Protein AF-A0A7R8D140-F1 (afdb_monomer_lite)

Sequence (140 aa):
MAKRISKCITCRAGTYVSVVNKGGSDLEAHVHSAKHKTTARGESSLSKVRDIIVSKIHTSVTAVEGILPFHTIKHHNSYISMDCCTSGSRRKILPDSRTVKKISTARTKTEAIVNTVIVSHSVEVALKELKEIPFLSFYL

Radius of gyration: 21.28 Å; chains: 1; bounding box: 56×43×46 Å

Secondary structure (DSSP, 8-state):
----EEE-SSSTTT-EEE-TTTTHHHHHHHHHSHHHHHHHHHHHHHHHHHHHHHH-TTSHHHHHHHHHHHHHHHTT--GGGGHHHHSTTHHHHSTTHHHHHH--SHHHHHHHHIIIIIHHHHHHHHHHHHHH-S------

pLDDT: mean 74.2, std 13.02, range [39.88, 92.0]

Structure (mmCIF, N/CA/C/O backbone):
data_AF-A0A7R8D140-F1
#
_entry.id   AF-A0A7R8D140-F1
#
loop_
_atom_site.group_PDB
_atom_site.id
_atom_site.type_symbol
_atom_site.label_atom_id
_atom_site.label_alt_id
_atom_site.label_comp_id
_atom_site.label_asym_id
_atom_site.label_entity_id
_atom_site.label_seq_id
_atom_site.pdbx_PDB_ins_code
_atom_site.Cartn_x
_atom_site.Cartn_y
_atom_site.Cartn_z
_atom_site.occupancy
_atom_site.B_iso_or_equiv
_atom_site.auth_seq_id
_atom_site.auth_comp_id
_atom_site.auth_asym_id
_atom_site.auth_atom_id
_atom_site.pdbx_PDB_model_num
ATOM 1 N N . MET A 1 1 ? -30.279 24.180 16.321 1.00 39.88 1 MET A N 1
ATOM 2 C CA . MET A 1 1 ? -30.250 23.942 14.858 1.00 39.88 1 MET A CA 1
ATOM 3 C C . MET A 1 1 ? -29.292 22.790 14.570 1.00 39.88 1 MET A C 1
ATOM 5 O O . MET A 1 1 ? -28.141 22.869 14.980 1.00 39.88 1 MET A O 1
ATOM 9 N N . ALA A 1 2 ? -29.760 21.693 13.967 1.00 48.78 2 ALA A N 1
ATOM 10 C CA . ALA A 1 2 ? -28.959 20.480 13.769 1.00 48.78 2 ALA A CA 1
ATOM 11 C C . ALA A 1 2 ? -28.043 20.600 12.536 1.00 48.78 2 ALA A C 1
ATOM 13 O O . ALA A 1 2 ? -28.505 20.856 11.426 1.00 48.78 2 ALA A O 1
ATOM 14 N N . LYS A 1 3 ? -26.735 20.405 12.727 1.00 54.94 3 LYS A N 1
ATOM 15 C CA . LYS A 1 3 ? -25.715 20.460 11.670 1.00 54.94 3 LYS A CA 1
ATOM 16 C C . LYS A 1 3 ? -25.791 19.179 10.821 1.00 54.94 3 LYS A C 1
ATOM 18 O O . LYS A 1 3 ? -25.308 18.136 11.250 1.00 54.94 3 LYS A O 1
ATOM 23 N N . ARG A 1 4 ? -26.416 19.225 9.634 1.00 63.53 4 ARG A N 1
ATOM 24 C CA . ARG A 1 4 ? -26.469 18.079 8.697 1.00 63.53 4 ARG A CA 1
ATOM 25 C C . ARG A 1 4 ? -25.159 17.965 7.908 1.00 63.53 4 ARG A C 1
ATOM 27 O O . ARG A 1 4 ? -24.969 18.633 6.893 1.00 63.53 4 ARG A O 1
ATOM 34 N N . ILE A 1 5 ? -24.259 17.120 8.401 1.00 76.75 5 ILE A N 1
ATOM 35 C CA . ILE A 1 5 ? -22.997 16.746 7.750 1.00 76.75 5 ILE A CA 1
ATOM 36 C C . ILE A 1 5 ? -23.007 15.251 7.424 1.00 76.75 5 ILE A C 1
ATOM 38 O O . ILE A 1 5 ? -23.421 14.438 8.248 1.00 76.75 5 ILE A O 1
ATOM 42 N N . SER A 1 6 ? -22.537 14.885 6.235 1.00 77.44 6 SER A N 1
ATOM 43 C CA . SER A 1 6 ? -22.468 13.496 5.766 1.00 77.44 6 SER A CA 1
ATOM 44 C C . SER A 1 6 ? -21.015 13.093 5.531 1.00 77.44 6 SER A C 1
ATOM 46 O O . SER A 1 6 ? -20.243 13.840 4.932 1.00 77.44 6 SER A O 1
ATOM 48 N N . LYS A 1 7 ? -20.614 11.914 6.017 1.00 82.12 7 LYS A N 1
ATOM 49 C CA . LYS A 1 7 ? -19.248 11.394 5.854 1.00 82.12 7 LYS A CA 1
ATOM 50 C C . LYS A 1 7 ? -19.107 10.691 4.504 1.00 82.12 7 LYS A C 1
ATOM 52 O O . LYS A 1 7 ? -19.909 9.822 4.180 1.00 82.12 7 LYS A O 1
ATOM 57 N N . CYS A 1 8 ? -18.062 11.024 3.750 1.00 81.88 8 CYS A N 1
ATOM 58 C CA . CYS A 1 8 ? -17.697 10.287 2.542 1.00 81.88 8 CYS A CA 1
ATOM 59 C C . CYS A 1 8 ? -16.773 9.117 2.908 1.00 81.88 8 CYS A C 1
ATOM 61 O O . CYS A 1 8 ? -15.762 9.319 3.581 1.00 81.88 8 CYS A O 1
ATOM 63 N N . ILE A 1 9 ? -17.118 7.902 2.476 1.00 78.56 9 ILE A N 1
ATOM 64 C CA . ILE A 1 9 ? -16.318 6.692 2.735 1.00 78.56 9 ILE A CA 1
ATOM 65 C C . ILE A 1 9 ? -15.144 6.536 1.757 1.00 78.56 9 ILE A C 1
ATOM 67 O O . ILE A 1 9 ? -14.111 6.000 2.137 1.00 78.56 9 ILE A O 1
ATOM 71 N N . THR A 1 10 ? -15.273 7.069 0.537 1.00 76.31 10 THR A N 1
ATOM 72 C CA . THR A 1 10 ? -14.271 6.957 -0.536 1.00 76.31 10 THR A CA 1
ATOM 73 C C . THR A 1 10 ? -13.150 7.984 -0.382 1.00 76.31 10 THR A C 1
ATOM 75 O O . THR A 1 10 ? -11.971 7.677 -0.501 1.00 76.31 10 THR A O 1
ATOM 78 N N . CYS A 1 11 ? -13.484 9.238 -0.073 1.00 75.94 11 CYS A N 1
ATOM 79 C CA . CYS A 1 11 ? -12.494 10.279 0.184 1.00 75.94 11 CYS A CA 1
ATOM 80 C C . CYS A 1 11 ? -11.927 10.092 1.592 1.00 75.94 11 CYS A C 1
ATOM 82 O O . CYS A 1 11 ? -12.549 10.630 2.496 1.00 75.94 11 CYS A O 1
ATOM 84 N N . ARG A 1 12 ? -10.799 9.374 1.757 1.00 62.81 12 ARG A N 1
ATOM 85 C CA . ARG A 1 12 ? -9.950 9.216 2.975 1.00 62.81 12 ARG A CA 1
ATOM 86 C C . ARG A 1 12 ? -10.597 9.574 4.330 1.00 62.81 12 ARG A C 1
ATOM 88 O O . ARG A 1 12 ? -11.066 10.693 4.522 1.00 62.81 12 ARG A O 1
ATOM 95 N N . ALA A 1 13 ? -10.468 8.690 5.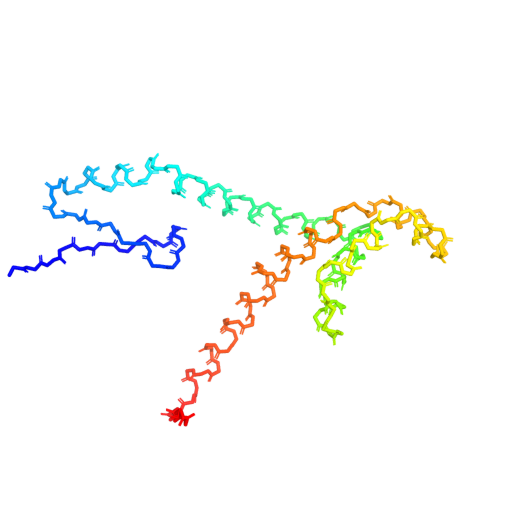322 1.00 60.91 13 ALA A N 1
ATOM 96 C CA . ALA A 1 13 ? -10.991 8.869 6.684 1.00 60.91 13 ALA A CA 1
ATOM 97 C C . ALA A 1 13 ? -10.939 10.333 7.188 1.00 60.91 13 ALA A C 1
ATOM 99 O O . ALA A 1 13 ? -9.867 10.905 7.357 1.00 60.91 13 ALA A O 1
ATOM 100 N N . GLY A 1 14 ? -12.119 10.940 7.384 1.00 65.44 14 GLY A N 1
ATOM 101 C CA . GLY A 1 14 ? -12.264 12.312 7.894 1.00 65.44 14 GLY A CA 1
ATOM 102 C C . GLY A 1 14 ? -12.809 13.350 6.905 1.00 65.44 14 GLY A C 1
ATOM 103 O O . GLY A 1 14 ? -12.894 14.522 7.261 1.00 65.44 14 GLY A O 1
ATOM 104 N N . THR A 1 15 ? -13.209 12.969 5.684 1.00 77.75 15 THR A N 1
ATOM 105 C CA . THR A 1 15 ? -13.882 13.911 4.770 1.00 77.75 15 THR A CA 1
ATOM 106 C C . THR A 1 15 ? -15.386 13.995 5.063 1.00 77.75 15 THR A C 1
ATOM 108 O O . THR A 1 15 ? -16.118 13.022 4.875 1.00 77.75 15 THR A O 1
ATOM 111 N N . TYR A 1 16 ? -15.848 15.178 5.478 1.00 78.00 16 TYR A N 1
ATOM 112 C CA . TYR A 1 16 ? -17.260 15.488 5.719 1.00 78.00 16 TYR A CA 1
ATOM 113 C C . TYR A 1 16 ? -17.776 16.469 4.666 1.00 78.00 16 TYR A C 1
ATOM 115 O O . TYR A 1 16 ? -17.113 17.457 4.354 1.00 78.00 16 TYR A O 1
ATOM 123 N N . VAL A 1 17 ? -18.961 16.197 4.130 1.00 79.81 17 VAL A N 1
ATOM 124 C CA . VAL A 1 17 ? -19.679 17.063 3.192 1.00 79.81 17 VAL A CA 1
ATOM 125 C C . VAL A 1 17 ? -20.803 17.748 3.959 1.00 79.81 17 VAL A C 1
ATOM 127 O O . VAL A 1 17 ? -21.589 17.090 4.643 1.00 79.81 17 VAL A O 1
ATOM 130 N N . SER A 1 18 ? -20.855 19.076 3.886 1.00 76.88 18 SER A N 1
ATOM 131 C CA . SER A 1 18 ? -21.968 19.842 4.447 1.00 76.88 18 SER A CA 1
ATOM 132 C C . SER A 1 18 ? -23.150 19.772 3.491 1.00 76.88 18 SER A C 1
ATOM 134 O O . SER A 1 18 ? -22.993 20.066 2.314 1.00 76.88 18 SER A O 1
ATOM 136 N N . VAL A 1 19 ? -24.322 19.405 4.004 1.00 74.94 19 VAL A N 1
ATOM 137 C CA . VAL A 1 19 ? -25.571 19.299 3.224 1.00 74.94 19 VAL A CA 1
ATOM 138 C C . VAL A 1 19 ? -26.518 20.461 3.573 1.00 74.94 19 VAL A C 1
ATOM 140 O O . VAL A 1 19 ? -27.669 20.502 3.153 1.00 74.94 19 VAL A O 1
ATOM 143 N N . VAL A 1 20 ? -26.045 21.413 4.386 1.00 65.38 20 VAL A N 1
ATOM 144 C CA . VAL A 1 20 ? -26.877 22.455 5.008 1.00 65.38 20 VAL A CA 1
ATOM 145 C C . VAL A 1 20 ? -27.258 23.570 4.030 1.00 65.38 20 VAL A C 1
ATOM 147 O O . VAL A 1 20 ? -28.349 24.113 4.153 1.00 65.38 20 VAL A O 1
ATOM 150 N N . ASN A 1 21 ? -26.396 23.902 3.063 1.00 66.06 21 ASN A N 1
ATOM 151 C CA . ASN A 1 21 ? -26.568 25.110 2.247 1.00 66.06 21 ASN A CA 1
ATOM 152 C C . ASN A 1 21 ? -27.245 24.851 0.897 1.00 66.06 21 ASN A C 1
ATOM 154 O O . ASN A 1 21 ? -28.082 25.650 0.487 1.00 66.06 21 ASN A O 1
ATOM 158 N N . LYS A 1 22 ? -26.898 23.767 0.191 1.00 71.62 22 LYS A N 1
ATOM 159 C CA . LYS A 1 22 ? -27.478 23.429 -1.122 1.00 71.62 22 LYS A CA 1
ATOM 160 C C . LYS A 1 22 ? -27.901 21.964 -1.235 1.00 71.62 22 LYS A C 1
ATOM 162 O O . LYS A 1 22 ? -28.168 21.475 -2.333 1.00 71.62 22 LYS A O 1
ATOM 167 N N . GLY A 1 23 ? -27.985 21.251 -0.111 1.00 78.56 23 GLY A N 1
ATOM 168 C CA . GLY A 1 23 ? -28.499 19.887 -0.071 1.00 78.56 23 GLY A CA 1
ATOM 169 C C . GLY A 1 23 ? -27.736 18.940 -1.000 1.00 78.56 23 GLY A C 1
ATOM 170 O O . GLY A 1 23 ? -26.518 18.795 -0.904 1.00 78.56 23 GLY A O 1
ATOM 171 N N . GLY A 1 24 ? -28.463 18.302 -1.921 1.00 75.94 24 GLY A N 1
ATOM 172 C CA . GLY A 1 24 ? -27.902 17.360 -2.893 1.00 75.94 24 GLY A CA 1
ATOM 173 C C . GLY A 1 24 ? -26.884 17.974 -3.859 1.00 75.94 24 GLY A C 1
ATOM 174 O O . GLY A 1 24 ? -25.969 17.280 -4.288 1.00 75.94 24 GLY A O 1
ATOM 175 N N . SER A 1 25 ? -26.959 19.276 -4.151 1.00 78.88 25 SER A N 1
ATOM 176 C CA . SER A 1 25 ? -25.980 19.925 -5.035 1.00 78.88 25 SER A CA 1
ATOM 177 C C . SER A 1 25 ? -24.575 19.981 -4.426 1.00 78.88 25 SER A C 1
ATOM 179 O O . SER A 1 25 ? -23.594 19.920 -5.164 1.00 78.88 25 SER A O 1
ATOM 181 N N . ASP A 1 26 ? -24.456 20.053 -3.095 1.00 79.81 26 ASP A N 1
ATOM 182 C CA . ASP A 1 26 ? -23.159 19.977 -2.407 1.00 79.81 26 ASP A CA 1
ATOM 183 C C . ASP A 1 26 ? -22.552 18.565 -2.508 1.00 79.81 26 ASP A C 1
ATOM 185 O O . ASP A 1 26 ? -21.333 18.412 -2.628 1.00 79.81 26 ASP A O 1
ATOM 189 N N . LEU A 1 27 ? -23.399 17.527 -2.519 1.00 78.25 27 LEU A N 1
ATOM 190 C CA . LEU A 1 27 ? -22.966 16.148 -2.744 1.00 78.25 27 LEU A CA 1
ATOM 191 C C . LEU A 1 27 ? -22.487 15.950 -4.186 1.00 78.25 27 LEU A C 1
ATOM 193 O O . LEU A 1 27 ? -21.398 15.418 -4.393 1.00 78.25 27 LEU A O 1
ATOM 197 N N . GLU A 1 28 ? -23.237 16.447 -5.168 1.00 81.94 28 GLU A N 1
ATOM 198 C CA . GLU A 1 28 ? -22.847 16.389 -6.580 1.00 81.94 28 GLU A CA 1
ATOM 199 C C . GLU A 1 28 ? -21.534 17.138 -6.840 1.00 81.94 28 GLU A C 1
ATOM 201 O O . GLU A 1 28 ? -20.641 16.631 -7.523 1.00 81.94 28 GLU A O 1
ATOM 206 N N . ALA A 1 29 ? -21.358 18.317 -6.239 1.00 82.75 29 ALA A N 1
ATOM 207 C CA . ALA A 1 29 ? -20.105 19.064 -6.317 1.00 82.75 29 ALA A CA 1
ATOM 208 C C . ALA A 1 29 ? -18.936 18.297 -5.671 1.00 82.75 29 ALA A C 1
ATOM 210 O O . ALA A 1 29 ? -17.821 18.289 -6.203 1.00 82.75 29 ALA A O 1
ATOM 211 N N . HIS A 1 30 ? -19.181 17.609 -4.550 1.00 84.94 30 HIS A N 1
ATOM 212 C CA . HIS A 1 30 ? -18.189 16.748 -3.911 1.00 84.94 30 HIS A CA 1
ATOM 213 C C . HIS A 1 30 ? -17.790 15.558 -4.796 1.00 84.94 30 HIS A C 1
ATOM 215 O O . HIS A 1 30 ? -16.594 15.320 -4.971 1.00 84.94 30 HIS A O 1
ATOM 221 N N . VAL A 1 31 ? -18.753 14.834 -5.374 1.00 83.44 31 VAL A N 1
ATOM 222 C CA . VAL A 1 31 ? -18.506 13.673 -6.253 1.00 83.44 31 VAL A CA 1
ATOM 223 C C . VAL A 1 31 ? -17.707 14.084 -7.492 1.00 83.44 31 VAL A C 1
ATOM 225 O O . VAL A 1 31 ? -16.785 13.382 -7.917 1.00 83.44 31 VAL A O 1
ATOM 228 N N . HIS A 1 32 ? -17.981 15.272 -8.034 1.00 84.94 32 HIS A N 1
ATOM 229 C CA . HIS A 1 32 ? -17.249 15.804 -9.179 1.00 84.94 32 HIS A CA 1
ATOM 230 C C . HIS A 1 32 ? -15.889 16.429 -8.837 1.00 84.94 32 HIS A C 1
ATOM 232 O O . HIS A 1 32 ? -15.115 16.710 -9.762 1.00 84.94 32 HIS A O 1
ATOM 238 N N . SER A 1 33 ? -15.566 16.597 -7.552 1.00 85.25 33 SER A N 1
ATOM 239 C CA . SER A 1 33 ? -14.288 17.135 -7.087 1.00 85.25 33 SER A CA 1
ATOM 240 C C . SER A 1 33 ? -13.107 16.254 -7.504 1.00 85.25 33 SER A C 1
ATOM 242 O O . SER A 1 33 ? -13.170 15.021 -7.485 1.00 85.25 33 SER A O 1
ATOM 244 N N . ALA A 1 34 ? -11.972 16.891 -7.807 1.00 80.38 34 ALA A N 1
ATOM 245 C CA . ALA A 1 34 ? -10.720 16.209 -8.128 1.00 80.38 34 ALA A CA 1
ATOM 246 C C . ALA A 1 34 ? -10.281 15.229 -7.023 1.00 80.38 34 ALA A C 1
ATOM 248 O O . ALA A 1 34 ? -9.757 14.157 -7.326 1.00 80.38 34 ALA A O 1
ATOM 249 N N . LYS A 1 35 ? -10.548 15.543 -5.745 1.00 80.44 35 LYS A N 1
ATOM 250 C CA . LYS A 1 35 ? -10.211 14.675 -4.601 1.00 80.44 35 LYS A CA 1
ATOM 251 C C . LYS A 1 35 ? -11.007 13.362 -4.616 1.00 80.44 35 LYS A C 1
ATOM 253 O O . LYS A 1 35 ? -10.436 12.297 -4.386 1.00 80.44 35 LYS A O 1
ATOM 258 N N . HIS A 1 36 ? -12.305 13.432 -4.915 1.00 82.81 36 HIS A N 1
ATOM 259 C CA . HIS A 1 36 ? -13.171 12.254 -4.990 1.00 82.81 36 HIS A CA 1
ATOM 260 C C . HIS A 1 36 ? -12.822 11.399 -6.207 1.00 82.81 36 HIS A C 1
ATOM 262 O O . HIS A 1 36 ? -12.549 10.210 -6.070 1.00 82.81 36 HIS A O 1
ATOM 268 N N . LYS A 1 37 ? -12.696 12.026 -7.383 1.00 81.81 37 LYS A N 1
ATOM 269 C CA . LYS A 1 37 ? -12.337 11.339 -8.633 1.00 81.81 37 LYS A CA 1
ATOM 270 C C . LYS A 1 37 ? -10.980 10.637 -8.575 1.00 81.81 37 LYS A C 1
ATOM 272 O O . LYS A 1 37 ? -10.857 9.521 -9.071 1.00 81.81 37 LYS A O 1
ATOM 277 N N . THR A 1 38 ? -9.957 11.260 -7.990 1.00 74.69 38 THR A N 1
ATOM 278 C CA . THR A 1 38 ? -8.624 10.637 -7.863 1.00 74.69 38 THR A CA 1
ATOM 279 C C . THR A 1 38 ? -8.640 9.450 -6.906 1.00 74.69 38 THR A C 1
ATOM 281 O O . THR A 1 38 ? -8.049 8.417 -7.213 1.00 74.69 38 THR A O 1
ATOM 284 N N . THR A 1 39 ? -9.369 9.553 -5.794 1.00 72.19 39 THR A N 1
ATOM 285 C CA . THR A 1 39 ? -9.450 8.469 -4.806 1.00 72.19 39 THR A CA 1
ATOM 286 C C . THR A 1 39 ? -10.297 7.293 -5.310 1.00 72.19 39 THR A C 1
ATOM 288 O O . THR A 1 39 ? -9.845 6.154 -5.244 1.00 72.19 39 THR A O 1
ATOM 291 N N . ALA A 1 40 ? -11.452 7.559 -5.932 1.00 72.69 40 ALA A N 1
ATOM 292 C CA . ALA A 1 40 ? -12.300 6.538 -6.558 1.00 72.69 40 ALA A CA 1
ATOM 293 C C . ALA A 1 40 ? -11.577 5.789 -7.699 1.00 72.69 40 ALA A C 1
ATOM 295 O O . ALA A 1 40 ? -11.709 4.575 -7.860 1.00 72.69 40 ALA A O 1
ATOM 296 N N . ARG A 1 41 ? -10.739 6.491 -8.477 1.00 65.31 41 ARG A N 1
ATOM 297 C CA . ARG A 1 41 ? -9.861 5.863 -9.482 1.00 65.31 41 ARG A CA 1
ATOM 298 C C . ARG A 1 41 ? -8.798 4.951 -8.858 1.00 65.31 41 ARG A C 1
ATOM 300 O O . ARG A 1 41 ? -8.445 3.932 -9.455 1.00 65.31 41 ARG A O 1
ATOM 307 N N . GLY A 1 42 ? -8.302 5.298 -7.670 1.00 60.41 42 GLY A N 1
ATOM 308 C CA . GLY A 1 42 ? -7.383 4.462 -6.897 1.00 60.41 42 GLY A CA 1
ATOM 309 C C . GLY A 1 42 ? -8.002 3.117 -6.501 1.00 60.41 42 GLY A C 1
ATOM 310 O O . GLY A 1 42 ? -7.373 2.081 -6.698 1.00 60.41 42 GLY A O 1
ATOM 311 N N . GLU A 1 43 ? -9.258 3.107 -6.047 1.00 58.81 43 GLU A N 1
ATOM 312 C CA . GLU A 1 43 ? -9.981 1.873 -5.685 1.00 58.81 43 GLU A CA 1
ATOM 313 C C . GLU A 1 43 ? -10.209 0.941 -6.886 1.00 58.81 43 GLU A C 1
ATOM 315 O O . GLU A 1 43 ? -9.983 -0.264 -6.790 1.00 58.81 43 GLU A O 1
ATOM 320 N N . SER A 1 44 ? -10.559 1.491 -8.054 1.00 55.44 44 SER A N 1
ATOM 321 C CA . SER A 1 44 ? -10.695 0.716 -9.303 1.00 55.44 44 SER A CA 1
ATOM 322 C C . SER A 1 44 ? -9.371 0.092 -9.777 1.00 55.44 44 SER A C 1
ATOM 324 O O . SER A 1 44 ? -9.357 -0.896 -10.513 1.00 55.44 44 SER A O 1
ATOM 326 N N . SER A 1 45 ? -8.235 0.643 -9.341 1.00 55.16 45 SER A N 1
ATOM 327 C CA . SER A 1 45 ? -6.918 0.061 -9.611 1.00 55.16 45 SER A CA 1
ATOM 328 C C . SER A 1 45 ? -6.612 -1.116 -8.675 1.00 55.16 45 SER A C 1
ATOM 330 O O . SER A 1 45 ? -5.896 -2.033 -9.069 1.00 55.16 45 SER A O 1
ATOM 332 N N . LEU A 1 46 ? -7.195 -1.150 -7.472 1.00 52.03 46 LEU A N 1
ATOM 333 C CA . LEU A 1 46 ? -6.964 -2.195 -6.470 1.00 52.03 46 LEU A CA 1
ATOM 334 C C . LEU A 1 46 ? -7.640 -3.526 -6.835 1.00 52.03 46 LEU A C 1
ATOM 336 O O . LEU A 1 46 ? -7.057 -4.591 -6.635 1.00 52.03 46 LEU A O 1
ATOM 340 N N . SER A 1 47 ? -8.839 -3.483 -7.425 1.00 51.94 47 SER A N 1
ATOM 341 C CA . SER A 1 47 ? -9.515 -4.684 -7.942 1.00 51.94 47 SER A CA 1
ATOM 342 C C . SER A 1 47 ? -8.711 -5.350 -9.063 1.00 51.94 47 SER A C 1
ATOM 344 O O . SER A 1 47 ? -8.573 -6.570 -9.076 1.00 51.94 47 SER A O 1
ATOM 346 N N . LYS A 1 48 ? -8.072 -4.555 -9.930 1.00 53.50 48 LYS A N 1
ATOM 347 C CA . LYS A 1 48 ? -7.140 -5.057 -10.954 1.00 53.50 48 LYS A CA 1
ATOM 348 C C . LYS A 1 48 ? -5.864 -5.644 -10.349 1.00 53.50 48 LYS A C 1
ATOM 350 O O . LYS A 1 48 ? -5.346 -6.625 -10.869 1.00 53.50 48 LYS A O 1
ATOM 355 N N . VAL A 1 49 ? -5.361 -5.089 -9.244 1.00 52.53 49 VAL A N 1
ATOM 356 C CA . VAL A 1 49 ? -4.187 -5.637 -8.540 1.00 52.53 49 VAL A CA 1
ATOM 357 C C . VAL A 1 49 ? -4.474 -7.034 -7.976 1.00 52.53 49 VAL A C 1
ATOM 359 O O . VAL A 1 49 ? -3.620 -7.906 -8.106 1.00 52.53 49 VAL A O 1
ATOM 362 N N . ARG A 1 50 ? -5.671 -7.287 -7.427 1.00 49.88 50 ARG A N 1
ATOM 363 C CA . ARG A 1 50 ? -6.055 -8.624 -6.925 1.00 49.88 50 ARG A CA 1
ATOM 364 C C . ARG A 1 50 ? -6.044 -9.689 -8.028 1.00 49.88 50 ARG A C 1
ATOM 366 O O . ARG A 1 50 ? -5.474 -10.757 -7.831 1.00 49.88 50 ARG A O 1
ATOM 373 N N . ASP A 1 51 ? -6.598 -9.368 -9.194 1.00 51.16 51 ASP A N 1
ATOM 374 C CA . ASP A 1 51 ? -6.658 -10.278 -10.349 1.00 51.16 51 ASP A CA 1
ATOM 375 C C . ASP A 1 51 ? -5.258 -10.571 -10.934 1.00 51.16 51 ASP A C 1
ATOM 377 O O . ASP A 1 51 ? -4.903 -11.709 -11.249 1.00 51.16 51 ASP A O 1
ATOM 381 N N . ILE A 1 52 ? -4.391 -9.549 -10.963 1.00 51.66 52 ILE A N 1
ATOM 382 C CA . ILE A 1 52 ? -2.989 -9.678 -11.388 1.00 51.66 52 ILE A CA 1
ATOM 383 C C . ILE A 1 52 ? -2.192 -10.594 -10.445 1.00 51.66 52 ILE A C 1
ATOM 385 O O . ILE A 1 52 ? -1.337 -11.345 -10.919 1.00 51.66 52 ILE A O 1
ATOM 389 N N . ILE A 1 53 ? -2.452 -10.548 -9.134 1.00 52.09 53 ILE A N 1
ATOM 390 C CA . ILE A 1 53 ? -1.751 -11.384 -8.147 1.00 52.09 53 ILE A CA 1
ATOM 391 C C . ILE A 1 53 ? -2.088 -12.868 -8.350 1.00 52.09 53 ILE A C 1
ATOM 393 O O . ILE A 1 53 ? -1.187 -13.699 -8.282 1.00 52.09 53 ILE A O 1
ATOM 397 N N . VAL A 1 54 ? -3.346 -13.204 -8.655 1.00 51.66 54 VAL A N 1
ATOM 398 C CA . VAL A 1 54 ? -3.792 -14.601 -8.814 1.00 51.66 54 VAL A CA 1
ATOM 399 C C . VAL A 1 54 ? -3.344 -15.204 -10.154 1.00 51.66 54 VAL A C 1
ATOM 401 O O . VAL A 1 54 ? -2.936 -16.361 -10.196 1.00 51.66 54 VAL A O 1
ATOM 404 N N . SER A 1 55 ? -3.332 -14.429 -11.245 1.00 49.09 55 SER A N 1
ATOM 405 C CA . SER A 1 55 ? -2.980 -14.945 -12.581 1.00 49.09 55 SER A CA 1
ATOM 406 C C . SER A 1 55 ? -1.460 -15.040 -12.852 1.00 49.09 55 SER A C 1
ATOM 408 O O . SER A 1 55 ? -1.027 -15.844 -13.678 1.00 49.09 55 SER A O 1
ATOM 410 N N . LYS A 1 56 ? -0.608 -14.258 -12.160 1.00 51.72 56 LYS A N 1
ATOM 411 C CA . LYS A 1 56 ? 0.833 -14.121 -12.494 1.00 51.72 56 LYS A CA 1
ATOM 412 C C . LYS A 1 56 ? 1.841 -14.828 -11.582 1.00 51.72 56 LYS A C 1
ATOM 414 O O . LYS A 1 56 ? 3.043 -14.642 -11.786 1.00 51.72 56 LYS A O 1
ATOM 419 N N . ILE A 1 57 ? 1.427 -15.693 -10.653 1.00 52.66 57 ILE A N 1
ATOM 420 C CA . ILE A 1 57 ? 2.385 -16.497 -9.850 1.00 52.66 57 ILE A CA 1
ATOM 421 C C . ILE A 1 57 ? 3.318 -17.350 -10.746 1.00 52.66 57 ILE A C 1
ATOM 423 O O . ILE A 1 57 ? 4.392 -17.769 -10.329 1.00 52.66 57 ILE A O 1
ATOM 427 N N . HIS A 1 58 ? 2.980 -17.513 -12.027 1.00 53.56 58 HIS A N 1
ATOM 428 C CA . HIS A 1 58 ? 3.739 -18.254 -13.031 1.00 53.56 58 HIS A CA 1
ATOM 429 C C . HIS A 1 58 ? 5.151 -17.727 -13.375 1.00 53.56 58 HIS A C 1
ATOM 431 O O . HIS A 1 58 ? 5.850 -18.373 -14.157 1.00 53.56 58 HIS A O 1
ATOM 437 N N . THR A 1 59 ? 5.603 -16.579 -12.844 1.00 68.00 59 THR A N 1
ATOM 438 C CA . THR A 1 59 ? 6.966 -16.070 -13.107 1.00 68.00 59 THR A CA 1
ATOM 439 C C . THR A 1 59 ? 7.788 -15.882 -11.834 1.00 68.00 59 THR A C 1
ATOM 441 O O . THR A 1 59 ? 7.311 -15.342 -10.837 1.00 68.00 59 THR A O 1
ATOM 444 N N . SER A 1 60 ? 9.073 -16.249 -11.899 1.00 74.62 60 SER A N 1
ATOM 445 C CA . SER A 1 60 ? 10.052 -16.034 -10.822 1.00 74.62 60 SER A CA 1
ATOM 446 C C . SER A 1 60 ? 10.124 -14.570 -10.366 1.00 74.62 60 SER A C 1
ATOM 448 O O . SER A 1 60 ? 10.371 -14.289 -9.198 1.00 74.62 60 SER A O 1
ATOM 450 N N . VAL A 1 61 ? 9.855 -13.626 -11.272 1.00 77.12 61 VAL A N 1
ATOM 451 C CA . VAL A 1 61 ? 9.828 -12.184 -10.991 1.00 77.12 61 VAL A CA 1
ATOM 452 C C . VAL A 1 61 ? 8.667 -11.834 -10.066 1.00 77.12 61 VAL A C 1
ATOM 454 O O . VAL A 1 61 ? 8.873 -11.157 -9.065 1.00 77.12 61 VAL A O 1
ATOM 457 N N . THR A 1 62 ? 7.463 -12.322 -10.368 1.00 76.94 62 THR A N 1
ATOM 458 C CA . THR A 1 62 ? 6.274 -12.071 -9.543 1.00 76.94 62 THR A CA 1
ATOM 459 C C . THR A 1 62 ? 6.412 -12.697 -8.160 1.00 76.94 62 THR A C 1
ATOM 461 O O . THR A 1 62 ? 6.053 -12.058 -7.174 1.00 76.94 62 THR A O 1
ATOM 464 N N . ALA A 1 63 ? 6.997 -13.895 -8.065 1.00 78.31 63 ALA A N 1
ATOM 465 C CA . ALA A 1 63 ? 7.283 -14.525 -6.777 1.00 78.31 63 ALA A CA 1
ATOM 466 C C . ALA A 1 63 ? 8.227 -13.664 -5.920 1.00 78.31 63 ALA A C 1
ATOM 468 O O . ALA A 1 63 ? 7.940 -13.406 -4.752 1.00 78.31 63 ALA A O 1
ATOM 469 N N . VAL A 1 64 ? 9.316 -13.150 -6.505 1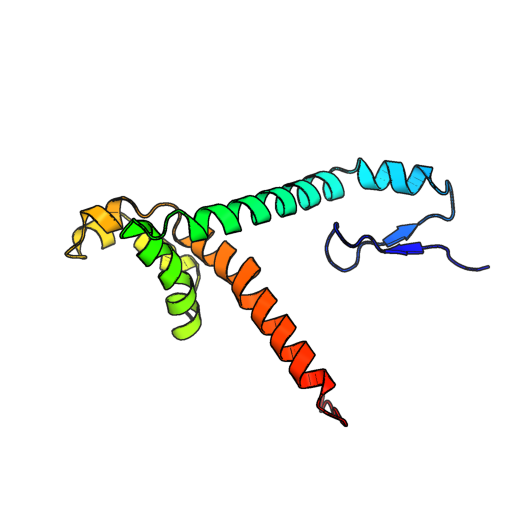.00 78.56 64 VAL A N 1
ATOM 470 C CA . VAL A 1 64 ? 10.234 -12.257 -5.784 1.00 78.56 64 VAL A CA 1
ATOM 471 C C . VAL A 1 64 ? 9.527 -10.966 -5.375 1.00 78.56 64 VAL A C 1
ATOM 473 O O . VAL A 1 64 ? 9.589 -10.589 -4.209 1.00 78.56 64 VAL A O 1
ATOM 476 N N . GLU A 1 65 ? 8.807 -10.310 -6.287 1.00 82.12 65 GLU A N 1
ATOM 477 C CA . GLU A 1 65 ? 8.069 -9.075 -5.986 1.00 82.12 65 GLU A CA 1
ATOM 478 C C . GLU A 1 65 ? 7.017 -9.257 -4.883 1.00 82.12 65 GLU A C 1
ATOM 480 O O . GLU A 1 65 ? 6.793 -8.328 -4.109 1.00 82.12 65 GLU A O 1
ATOM 485 N N . GLY A 1 66 ? 6.419 -10.446 -4.769 1.00 81.12 66 GLY A N 1
ATOM 486 C CA . GLY A 1 66 ? 5.499 -10.795 -3.688 1.00 81.12 66 GLY A CA 1
ATOM 487 C C . GLY A 1 66 ? 6.182 -11.062 -2.341 1.00 81.12 66 GLY A C 1
ATOM 488 O O . GLY A 1 66 ? 5.610 -10.743 -1.304 1.00 81.12 66 GLY A O 1
ATOM 489 N N . ILE A 1 67 ? 7.408 -11.600 -2.331 1.00 84.00 67 ILE A N 1
ATOM 490 C CA . ILE A 1 67 ? 8.162 -11.918 -1.100 1.00 84.00 67 ILE A CA 1
ATOM 491 C C . ILE A 1 67 ? 8.849 -10.682 -0.508 1.00 84.00 67 ILE A C 1
ATOM 493 O O . ILE A 1 67 ? 8.977 -10.570 0.713 1.00 84.00 67 ILE A O 1
ATOM 497 N N . LEU A 1 68 ? 9.282 -9.742 -1.351 1.00 84.44 68 LEU A N 1
ATOM 498 C CA . LEU A 1 68 ? 9.979 -8.531 -0.916 1.00 84.44 68 LEU A CA 1
ATOM 499 C C . LEU A 1 68 ? 9.232 -7.742 0.186 1.00 84.44 68 LEU A C 1
ATOM 501 O O . LEU A 1 68 ? 9.877 -7.446 1.188 1.00 84.44 68 LEU A O 1
ATOM 505 N N . PRO A 1 69 ? 7.908 -7.484 0.103 1.00 88.19 69 PRO A N 1
ATOM 506 C CA . PRO A 1 69 ? 7.111 -6.901 1.193 1.00 88.19 69 PRO A CA 1
ATOM 507 C C . PRO A 1 69 ? 7.292 -7.588 2.544 1.00 88.19 69 PRO A C 1
ATOM 509 O O . PRO A 1 69 ? 7.556 -6.928 3.550 1.00 88.19 69 PRO A O 1
ATOM 512 N N . PHE A 1 70 ? 7.199 -8.917 2.568 1.00 87.56 70 PHE A N 1
ATOM 513 C CA . PHE A 1 70 ? 7.347 -9.694 3.796 1.00 87.56 70 PHE A CA 1
ATOM 514 C C . PHE A 1 70 ? 8.770 -9.612 4.336 1.00 87.56 70 PHE A C 1
ATOM 516 O O . PHE A 1 70 ? 8.965 -9.446 5.539 1.00 87.56 70 PHE A O 1
ATOM 523 N N . HIS A 1 71 ? 9.771 -9.688 3.457 1.00 86.69 71 HIS A N 1
ATOM 524 C CA . HIS A 1 71 ? 11.166 -9.537 3.853 1.00 86.69 71 HIS A CA 1
ATOM 525 C C . HIS A 1 71 ? 11.440 -8.142 4.434 1.00 86.69 71 HIS A C 1
ATOM 527 O O . HIS A 1 71 ? 12.105 -8.028 5.464 1.00 86.69 71 HIS A O 1
ATOM 533 N N . THR A 1 72 ? 10.887 -7.092 3.820 1.00 87.62 72 THR A N 1
ATOM 534 C CA . THR A 1 72 ? 11.026 -5.711 4.284 1.00 87.62 72 THR A CA 1
ATOM 535 C C . THR A 1 72 ? 10.463 -5.535 5.690 1.00 87.62 72 THR A C 1
ATOM 537 O O . THR A 1 72 ? 11.171 -5.021 6.552 1.00 87.62 72 THR A O 1
ATOM 540 N N . ILE A 1 73 ? 9.242 -6.016 5.949 1.00 88.75 73 ILE A N 1
ATOM 541 C CA . ILE A 1 73 ? 8.613 -5.923 7.276 1.00 88.75 73 ILE A CA 1
ATOM 542 C C . ILE A 1 73 ? 9.383 -6.757 8.301 1.00 88.75 73 ILE A C 1
ATOM 544 O O . ILE A 1 73 ? 9.751 -6.246 9.354 1.00 88.75 73 ILE A O 1
ATOM 548 N N . LYS A 1 74 ? 9.677 -8.026 7.984 1.00 90.19 74 LYS A N 1
ATOM 549 C CA . LYS A 1 74 ? 10.332 -8.962 8.910 1.00 90.19 74 LYS A CA 1
ATOM 550 C C . LYS A 1 74 ? 11.676 -8.441 9.422 1.00 90.19 74 LYS A C 1
ATOM 552 O O . LYS A 1 74 ? 12.030 -8.687 10.571 1.00 90.19 74 LYS A O 1
ATOM 557 N N . HIS A 1 75 ? 12.423 -7.737 8.575 1.00 89.19 75 HIS A N 1
ATOM 558 C CA . HIS A 1 75 ? 13.736 -7.193 8.923 1.00 89.19 75 HIS A CA 1
ATOM 559 C C . HIS A 1 75 ? 13.724 -5.690 9.212 1.00 89.19 75 HIS A C 1
ATOM 561 O O . HIS A 1 75 ? 14.795 -5.111 9.353 1.00 89.19 75 HIS A O 1
ATOM 567 N N . HIS A 1 76 ? 12.549 -5.059 9.310 1.00 87.00 76 HIS A N 1
ATOM 568 C CA . HIS A 1 76 ? 12.413 -3.616 9.546 1.00 87.00 76 HIS A CA 1
ATOM 569 C C . HIS A 1 76 ? 13.235 -2.765 8.565 1.00 87.00 76 HIS A C 1
ATOM 571 O O . HIS A 1 76 ? 13.801 -1.728 8.911 1.00 87.00 76 HIS A O 1
ATOM 577 N N . ASN A 1 77 ? 13.317 -3.216 7.315 1.00 87.56 77 ASN A N 1
ATOM 578 C CA . ASN A 1 77 ? 14.062 -2.517 6.285 1.00 87.56 77 ASN A CA 1
ATOM 579 C C . ASN A 1 77 ? 13.283 -1.288 5.812 1.00 87.56 77 ASN A C 1
ATOM 581 O O . ASN A 1 77 ? 12.066 -1.324 5.633 1.00 87.56 77 ASN A O 1
ATOM 585 N N . SER A 1 78 ? 13.998 -0.203 5.524 1.00 88.12 78 SER A N 1
ATOM 586 C CA . SER A 1 78 ? 13.381 0.961 4.891 1.00 88.12 78 SER A CA 1
ATOM 587 C C . SER A 1 78 ? 12.981 0.642 3.448 1.00 88.12 78 SER A C 1
ATOM 589 O O . SER A 1 78 ? 13.670 -0.108 2.752 1.00 88.12 78 SER A O 1
ATOM 591 N N . TYR A 1 79 ? 11.923 1.273 2.936 1.00 85.69 79 TYR A N 1
ATOM 592 C CA . TYR A 1 79 ? 11.565 1.147 1.517 1.00 85.69 79 TYR A CA 1
ATOM 593 C C . TYR A 1 79 ? 12.679 1.642 0.583 1.00 85.69 79 TYR A C 1
ATOM 595 O O . TYR A 1 79 ? 12.823 1.134 -0.522 1.00 85.69 79 TYR A O 1
ATOM 603 N N . ILE A 1 80 ? 13.511 2.584 1.038 1.00 84.06 80 ILE A N 1
ATOM 604 C CA . ILE A 1 80 ? 14.669 3.091 0.284 1.00 84.06 80 ILE A CA 1
ATOM 605 C C . ILE A 1 80 ? 15.706 1.984 0.067 1.00 84.06 80 ILE A C 1
ATOM 607 O O . ILE A 1 80 ? 16.314 1.905 -0.997 1.00 84.06 80 ILE A O 1
ATOM 611 N N . SER A 1 81 ? 15.871 1.064 1.023 1.00 80.94 81 SER A N 1
ATOM 612 C CA . SER A 1 81 ? 16.769 -0.082 0.841 1.00 80.94 81 SER A CA 1
ATOM 613 C C . SER A 1 81 ? 16.358 -0.970 -0.344 1.00 80.94 81 SER A C 1
ATOM 615 O O . SER A 1 81 ? 17.202 -1.640 -0.929 1.00 80.94 81 SER A O 1
ATOM 617 N N . MET A 1 82 ? 15.096 -0.917 -0.782 1.00 77.88 82 MET A N 1
ATOM 618 C CA . MET A 1 82 ? 14.603 -1.658 -1.947 1.00 77.88 82 MET A CA 1
ATOM 619 C C . MET A 1 82 ? 15.057 -1.063 -3.283 1.00 77.88 82 MET A C 1
ATOM 621 O O . MET A 1 82 ? 15.014 -1.749 -4.310 1.00 77.88 82 MET A O 1
ATOM 625 N N . ASP A 1 83 ? 15.559 0.173 -3.290 1.00 76.06 83 ASP A N 1
ATOM 626 C CA . ASP A 1 83 ? 16.140 0.783 -4.486 1.00 76.06 83 ASP A CA 1
ATOM 627 C C . ASP A 1 83 ? 17.417 0.046 -4.909 1.00 76.06 83 ASP A C 1
ATOM 629 O O . ASP A 1 83 ? 17.687 -0.082 -6.106 1.00 76.06 83 ASP A O 1
ATOM 633 N N . CYS A 1 84 ? 18.144 -0.576 -3.968 1.00 68.69 84 CYS A N 1
ATOM 634 C CA . CYS A 1 84 ? 19.294 -1.412 -4.316 1.00 68.69 84 CYS A CA 1
ATOM 635 C C . CYS A 1 84 ? 18.901 -2.712 -5.041 1.00 68.69 84 CYS A C 1
ATOM 637 O O . CYS A 1 84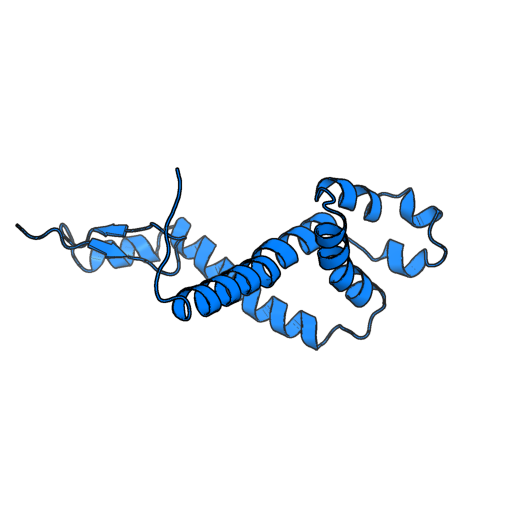 ? 19.713 -3.277 -5.764 1.00 68.69 84 CYS A O 1
ATOM 639 N N . CYS A 1 85 ? 17.655 -3.179 -4.910 1.00 65.25 85 CYS A N 1
ATOM 640 C CA . CYS A 1 85 ? 17.145 -4.308 -5.695 1.00 65.25 85 CYS A CA 1
ATOM 641 C C . CYS A 1 85 ? 16.846 -3.911 -7.150 1.00 65.25 85 CYS A C 1
ATOM 643 O O . CYS A 1 85 ? 16.855 -4.767 -8.030 1.00 65.25 85 CYS A O 1
ATOM 645 N N . THR A 1 86 ? 16.614 -2.618 -7.402 1.00 63.75 86 THR A N 1
ATOM 646 C CA . THR A 1 86 ? 16.361 -2.055 -8.741 1.00 63.75 86 THR A CA 1
ATOM 647 C C . THR A 1 86 ? 17.652 -1.518 -9.383 1.00 63.75 86 THR A C 1
ATOM 649 O O . THR A 1 86 ? 17.736 -1.358 -10.605 1.00 63.75 86 THR A O 1
ATOM 652 N N . SER A 1 87 ? 18.689 -1.258 -8.579 1.00 64.00 87 SER A N 1
ATOM 653 C CA . SER A 1 87 ? 19.965 -0.720 -9.042 1.00 64.00 87 SER A CA 1
ATOM 654 C C . SER A 1 87 ? 20.796 -1.753 -9.81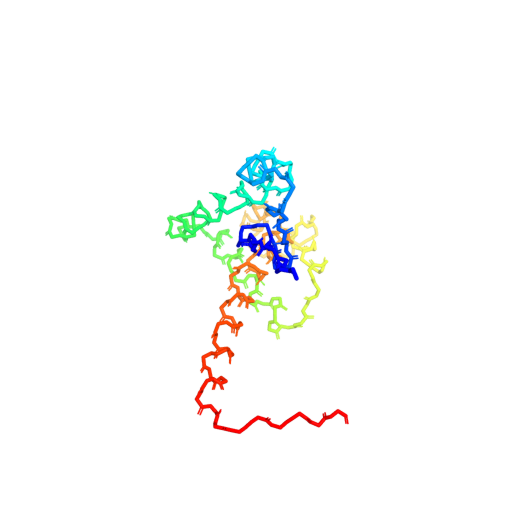8 1.00 64.00 87 SER A C 1
ATOM 656 O O . SER A 1 87 ? 20.701 -2.972 -9.651 1.00 64.00 87 SER A O 1
ATOM 658 N N . GLY A 1 88 ? 21.651 -1.255 -10.717 1.00 59.59 88 GLY A N 1
ATOM 659 C CA . GLY A 1 88 ? 22.495 -2.092 -11.574 1.00 59.59 88 GLY A CA 1
ATOM 660 C C . GLY A 1 88 ? 23.475 -3.003 -10.828 1.00 59.59 88 GLY A C 1
ATOM 661 O O . GLY A 1 88 ? 23.897 -4.007 -11.398 1.00 59.59 88 GLY A O 1
ATOM 662 N N . SER A 1 89 ? 23.815 -2.687 -9.576 1.00 56.62 89 SER A N 1
ATOM 663 C CA . SER A 1 89 ? 24.806 -3.423 -8.787 1.00 56.62 89 SER A CA 1
ATOM 664 C C . SER A 1 89 ? 24.296 -4.796 -8.344 1.00 56.62 89 SER A C 1
ATOM 666 O O . SER A 1 89 ? 24.992 -5.792 -8.529 1.00 56.62 89 SER A O 1
ATOM 668 N N . ARG A 1 90 ? 23.053 -4.907 -7.862 1.00 56.72 90 ARG A N 1
ATOM 669 C CA . ARG A 1 90 ? 22.502 -6.190 -7.382 1.00 56.72 90 ARG A CA 1
ATOM 670 C C . ARG A 1 90 ? 22.134 -7.153 -8.515 1.00 56.72 90 ARG A C 1
ATOM 672 O O . ARG A 1 90 ? 22.186 -8.366 -8.326 1.00 56.72 90 ARG A O 1
ATOM 679 N N . ARG A 1 91 ? 21.906 -6.625 -9.728 1.00 58.03 91 ARG A N 1
ATOM 680 C CA . ARG A 1 91 ? 21.771 -7.409 -10.975 1.00 58.03 91 ARG A CA 1
ATOM 681 C C . ARG A 1 91 ? 23.040 -8.181 -11.356 1.00 58.03 91 ARG A C 1
ATOM 683 O O . ARG A 1 91 ? 22.938 -9.105 -12.156 1.00 58.03 91 ARG A O 1
ATOM 690 N N . LYS A 1 92 ? 24.210 -7.794 -10.832 1.00 57.53 92 LYS A N 1
ATOM 691 C CA . LYS A 1 92 ? 25.501 -8.456 -11.094 1.00 57.53 92 LYS A CA 1
ATOM 692 C C . LYS A 1 92 ? 25.918 -9.440 -9.996 1.00 57.53 92 LYS A C 1
ATOM 694 O O . LYS A 1 92 ? 26.696 -10.337 -10.278 1.00 57.53 92 LYS A O 1
ATOM 699 N N . ILE A 1 93 ? 25.415 -9.261 -8.772 1.00 54.25 93 ILE A N 1
ATOM 700 C CA . ILE A 1 93 ? 25.830 -10.033 -7.586 1.00 54.25 93 ILE A CA 1
ATOM 701 C C . ILE A 1 93 ? 24.957 -11.280 -7.389 1.00 54.25 93 ILE A C 1
ATOM 703 O O . ILE A 1 93 ? 25.433 -12.292 -6.886 1.00 54.25 93 ILE A O 1
ATOM 707 N N . LEU A 1 94 ? 23.679 -11.229 -7.781 1.00 58.06 94 LEU A N 1
ATOM 708 C CA . LEU A 1 94 ? 22.777 -12.367 -7.618 1.00 58.06 94 LEU A CA 1
ATOM 709 C C . LEU A 1 94 ? 22.932 -13.370 -8.779 1.00 58.06 94 LEU A C 1
ATOM 711 O O . LEU A 1 94 ? 22.893 -12.950 -9.941 1.00 58.06 94 LEU A O 1
ATOM 715 N N . PRO A 1 95 ? 23.048 -14.683 -8.487 1.00 55.31 95 PRO A N 1
ATOM 716 C CA . PRO A 1 95 ? 23.264 -15.726 -9.498 1.00 55.31 95 PRO A CA 1
ATOM 717 C C . PRO A 1 95 ? 22.130 -15.772 -10.533 1.00 55.31 95 PRO A C 1
ATOM 719 O O . PRO A 1 95 ? 22.356 -16.033 -11.713 1.00 55.31 95 PRO A O 1
ATOM 722 N N . ASP A 1 96 ? 20.921 -15.383 -10.125 1.00 60.47 96 ASP A N 1
ATOM 723 C CA . ASP A 1 96 ? 19.720 -15.352 -10.957 1.00 60.47 96 ASP A CA 1
ATOM 724 C C . ASP A 1 96 ? 19.516 -14.009 -11.687 1.00 60.47 96 ASP A C 1
ATOM 726 O O . ASP A 1 96 ? 18.426 -13.422 -11.722 1.00 60.47 96 ASP A O 1
ATOM 730 N N . SER A 1 97 ? 20.595 -13.482 -12.283 1.00 63.91 97 SER A N 1
ATOM 731 C CA . SER A 1 97 ? 20.627 -12.130 -12.866 1.00 63.91 97 SER A CA 1
ATOM 732 C C . SER A 1 97 ? 19.496 -11.858 -13.864 1.00 63.91 97 SER A C 1
ATOM 734 O O . SER A 1 97 ? 19.090 -10.709 -14.018 1.00 63.91 97 SER A O 1
ATOM 736 N N . ARG A 1 98 ? 18.943 -12.886 -14.529 1.00 66.25 98 ARG A N 1
ATOM 737 C CA . ARG A 1 98 ? 17.831 -12.741 -15.487 1.00 66.25 98 ARG A CA 1
ATOM 738 C C . ARG A 1 98 ? 16.512 -12.374 -14.810 1.00 66.25 98 ARG A C 1
ATOM 740 O O . ARG A 1 98 ? 15.778 -11.554 -15.355 1.00 66.25 98 ARG A O 1
ATOM 747 N N . THR A 1 99 ? 16.221 -12.952 -13.647 1.00 68.75 99 THR A N 1
ATOM 748 C CA . THR A 1 99 ? 15.011 -12.652 -12.867 1.00 68.75 99 THR A CA 1
ATOM 749 C C . THR A 1 99 ? 15.143 -11.273 -12.231 1.00 68.75 99 THR A C 1
ATOM 751 O O . THR A 1 99 ? 14.269 -10.428 -12.399 1.00 68.75 99 THR A O 1
ATOM 754 N N . VAL A 1 100 ? 16.294 -10.988 -11.614 1.00 67.06 100 VAL A N 1
ATOM 755 C CA . VAL A 1 100 ? 16.563 -9.697 -10.957 1.00 67.06 100 VAL A CA 1
ATOM 756 C C . VAL A 1 100 ? 16.592 -8.543 -11.964 1.00 67.06 100 VAL A C 1
ATOM 758 O O . VAL A 1 100 ? 16.114 -7.453 -11.669 1.00 67.06 100 VAL A O 1
ATOM 761 N N . LYS A 1 101 ? 17.074 -8.774 -13.195 1.00 69.31 101 LYS A N 1
ATOM 762 C CA . LYS A 1 101 ? 17.018 -7.784 -14.288 1.00 69.31 101 LYS A CA 1
ATOM 763 C C . LYS A 1 101 ? 15.601 -7.349 -14.648 1.00 69.31 101 LYS A C 1
ATOM 765 O O . LYS A 1 101 ? 15.435 -6.226 -15.114 1.00 69.31 101 LYS A O 1
ATOM 770 N N . LYS A 1 102 ? 14.616 -8.225 -14.452 1.00 75.88 102 LYS A N 1
ATOM 771 C CA . LYS A 1 102 ? 13.208 -7.976 -14.774 1.00 75.88 102 LYS A CA 1
ATOM 772 C C . LYS A 1 102 ? 12.433 -7.349 -13.616 1.00 75.88 102 LYS A C 1
ATOM 774 O O . LYS A 1 102 ? 11.319 -6.887 -13.837 1.00 75.88 102 LYS A O 1
ATOM 779 N N . ILE A 1 103 ? 13.009 -7.312 -12.412 1.00 74.69 103 ILE A N 1
ATOM 780 C CA . ILE A 1 103 ? 12.412 -6.612 -11.276 1.00 74.69 103 ILE A CA 1
ATOM 781 C C . ILE A 1 103 ? 12.561 -5.112 -11.528 1.00 74.69 103 ILE A C 1
ATOM 783 O O . ILE A 1 103 ? 13.655 -4.548 -11.470 1.00 74.69 103 ILE A O 1
ATOM 787 N N . SER A 1 104 ? 11.441 -4.467 -11.828 1.00 71.75 104 SER A N 1
ATOM 788 C CA . SER A 1 104 ? 11.346 -3.020 -11.977 1.00 71.75 104 SER A CA 1
ATOM 789 C C . SER A 1 104 ? 10.497 -2.451 -10.851 1.00 71.75 104 SER A C 1
ATOM 791 O O . SER A 1 104 ? 9.530 -3.076 -10.413 1.00 71.75 104 SER A O 1
ATOM 793 N N . THR A 1 105 ? 10.801 -1.225 -10.415 1.00 78.31 105 THR A N 1
ATOM 794 C CA . THR A 1 105 ? 9.979 -0.489 -9.432 1.00 78.31 105 THR A CA 1
ATOM 795 C C . THR A 1 105 ? 9.754 -1.261 -8.121 1.00 78.31 105 THR A C 1
ATOM 797 O O . THR A 1 105 ? 8.673 -1.192 -7.538 1.00 78.31 105 THR A O 1
ATOM 800 N N . ALA A 1 106 ? 10.766 -2.010 -7.655 1.00 79.38 106 ALA A N 1
ATOM 801 C CA . ALA A 1 106 ? 10.647 -2.8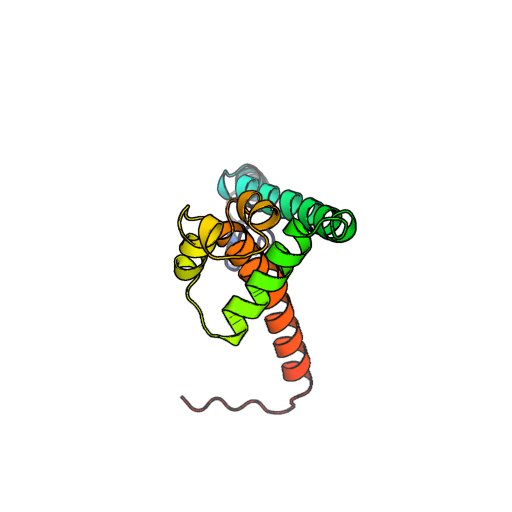87 -6.485 1.00 79.38 106 ALA A CA 1
ATOM 802 C C . ALA A 1 106 ? 10.146 -2.125 -5.255 1.00 79.38 106 ALA A C 1
ATOM 804 O O . ALA A 1 106 ? 9.243 -2.592 -4.566 1.00 79.38 106 ALA A O 1
ATOM 805 N N . ARG A 1 107 ? 10.680 -0.920 -5.027 1.00 85.75 107 ARG A N 1
ATOM 806 C CA . ARG A 1 107 ? 10.269 -0.028 -3.942 1.00 85.75 107 ARG A CA 1
ATOM 807 C C . ARG A 1 107 ? 8.782 0.315 -4.002 1.00 85.75 107 ARG A C 1
ATOM 809 O O . ARG A 1 107 ? 8.070 0.042 -3.045 1.00 85.75 107 ARG A O 1
ATOM 816 N N . THR A 1 108 ? 8.310 0.853 -5.126 1.00 86.88 108 THR A N 1
ATOM 817 C CA . THR A 1 108 ? 6.911 1.280 -5.293 1.00 86.88 108 THR A CA 1
ATOM 818 C C . THR A 1 108 ? 5.940 0.113 -5.139 1.00 86.88 108 THR A C 1
ATOM 820 O O . THR A 1 108 ? 4.916 0.249 -4.477 1.00 86.88 108 THR A O 1
ATOM 823 N N . LYS A 1 109 ? 6.274 -1.053 -5.706 1.00 86.31 109 LYS A N 1
ATOM 824 C CA . LYS A 1 109 ? 5.463 -2.269 -5.558 1.00 86.31 109 LYS A CA 1
ATOM 825 C C . LYS A 1 109 ? 5.429 -2.747 -4.108 1.00 86.31 109 LYS A C 1
ATOM 827 O O . LYS A 1 109 ? 4.359 -3.057 -3.597 1.00 86.31 109 LYS A O 1
ATOM 832 N N . THR A 1 110 ? 6.583 -2.752 -3.445 1.00 87.50 110 THR A N 1
ATOM 833 C CA . THR A 1 110 ? 6.707 -3.150 -2.038 1.00 87.50 110 THR A CA 1
ATOM 834 C C . THR A 1 110 ? 5.874 -2.241 -1.142 1.00 87.50 110 THR A C 1
ATOM 836 O O . THR A 1 110 ? 5.043 -2.725 -0.383 1.00 87.50 110 THR A O 1
ATOM 839 N N . GLU A 1 111 ? 6.035 -0.926 -1.281 1.00 88.88 111 GLU A N 1
ATOM 840 C CA . GLU A 1 111 ? 5.283 0.074 -0.523 1.00 88.88 111 GLU A CA 1
ATOM 841 C C . GLU A 1 111 ? 3.771 -0.070 -0.736 1.00 88.88 111 GLU A C 1
ATOM 843 O O . GLU A 1 111 ? 3.006 -0.071 0.228 1.00 88.88 111 GLU A O 1
ATOM 848 N N . ALA A 1 112 ? 3.336 -0.247 -1.988 1.00 88.25 112 ALA A N 1
ATOM 849 C CA . ALA A 1 112 ? 1.931 -0.458 -2.301 1.00 88.25 112 ALA A CA 1
ATOM 850 C C . ALA A 1 112 ? 1.387 -1.719 -1.614 1.00 88.25 112 ALA A C 1
ATOM 852 O O . ALA A 1 112 ? 0.349 -1.645 -0.962 1.00 88.25 112 ALA A O 1
ATOM 853 N N . ILE A 1 113 ? 2.082 -2.858 -1.704 1.00 88.25 113 ILE A N 1
ATOM 854 C CA . ILE A 1 113 ? 1.626 -4.118 -1.097 1.00 88.25 113 ILE A CA 1
ATOM 855 C C . ILE A 1 113 ? 1.578 -4.006 0.430 1.00 88.25 113 ILE A C 1
ATOM 857 O O . ILE A 1 113 ? 0.580 -4.395 1.038 1.00 88.25 113 ILE A O 1
ATOM 861 N N . VAL A 1 114 ? 2.610 -3.437 1.059 1.00 88.94 114 VAL A N 1
ATOM 862 C CA . VAL A 1 114 ? 2.630 -3.266 2.516 1.00 88.94 114 VAL A CA 1
ATOM 863 C C . VAL A 1 114 ? 1.464 -2.388 2.967 1.00 88.94 114 VAL A C 1
ATOM 865 O O . VAL A 1 114 ? 0.664 -2.818 3.794 1.00 88.94 114 VAL A O 1
ATOM 868 N N . ASN A 1 115 ? 1.314 -1.197 2.386 1.00 88.50 115 ASN A N 1
ATOM 869 C CA . ASN A 1 115 ? 0.339 -0.215 2.859 1.00 88.50 115 ASN A CA 1
ATOM 870 C C . ASN A 1 115 ? -1.115 -0.565 2.507 1.00 88.50 115 ASN A C 1
ATOM 872 O O . ASN A 1 115 ? -2.018 -0.160 3.232 1.00 88.50 115 ASN A O 1
ATOM 876 N N . THR A 1 116 ? -1.359 -1.275 1.401 1.00 86.19 116 THR A N 1
ATOM 877 C CA . THR A 1 116 ? -2.731 -1.559 0.930 1.00 86.19 116 THR A CA 1
ATOM 878 C C . THR A 1 116 ? -3.234 -2.953 1.273 1.00 86.19 116 THR A C 1
ATOM 880 O O . THR A 1 116 ? -4.443 -3.155 1.328 1.00 86.19 116 THR A O 1
ATOM 883 N N . VAL A 1 117 ? -2.336 -3.921 1.476 1.00 88.69 117 VAL A N 1
ATOM 884 C CA . VAL A 1 117 ? -2.717 -5.312 1.755 1.00 88.69 117 VAL A CA 1
ATOM 885 C C . VAL A 1 117 ? -2.371 -5.666 3.189 1.00 88.69 117 VAL A C 1
ATOM 887 O O . VAL A 1 117 ? -3.261 -5.985 3.972 1.00 88.69 117 VAL A O 1
ATOM 890 N N . ILE A 1 118 ? -1.087 -5.583 3.548 1.00 88.94 118 ILE A N 1
ATOM 891 C CA . ILE A 1 118 ? -0.610 -6.104 4.834 1.00 88.94 118 ILE A CA 1
ATOM 892 C C . ILE A 1 118 ? -1.134 -5.247 5.985 1.00 88.94 118 ILE A C 1
ATOM 894 O O . ILE A 1 118 ? -1.751 -5.778 6.900 1.00 88.94 118 ILE A O 1
ATOM 898 N N . VAL A 1 119 ? -0.965 -3.925 5.911 1.00 88.56 119 VAL A N 1
ATOM 899 C CA . VAL A 1 119 ? -1.435 -2.999 6.952 1.00 88.56 119 VAL A CA 1
ATOM 900 C C . VAL A 1 119 ? -2.951 -3.076 7.118 1.00 88.56 119 VAL A C 1
ATOM 902 O O . VAL A 1 119 ? -3.431 -3.162 8.245 1.00 88.56 119 VAL A O 1
ATOM 905 N N . SER A 1 120 ? -3.710 -3.086 6.018 1.00 88.06 120 SER A N 1
ATOM 906 C CA . SER A 1 120 ? -5.171 -3.207 6.070 1.00 88.06 120 SER A CA 1
ATOM 907 C C . SER A 1 120 ? -5.602 -4.493 6.771 1.00 88.06 120 SER A C 1
ATOM 909 O O . SER A 1 120 ? -6.421 -4.441 7.685 1.00 88.06 120 SER A O 1
ATOM 911 N N . HIS A 1 121 ? -4.982 -5.622 6.423 1.00 90.19 121 HIS A N 1
ATOM 912 C CA . HIS A 1 121 ? -5.260 -6.892 7.080 1.00 90.19 121 HIS A CA 1
ATOM 913 C C . HIS A 1 121 ? -4.870 -6.881 8.567 1.00 90.19 121 HIS A C 1
ATOM 915 O O . HIS A 1 121 ? -5.650 -7.315 9.409 1.00 90.19 121 HIS A O 1
ATOM 921 N N . SER A 1 122 ? -3.701 -6.338 8.921 1.00 89.56 122 SER A N 1
ATOM 922 C CA . SER A 1 122 ? -3.263 -6.232 10.318 1.00 89.56 122 SER A CA 1
ATOM 923 C C . SER A 1 122 ? -4.210 -5.382 11.166 1.00 89.56 122 SER A C 1
ATOM 925 O O . SER A 1 122 ? -4.495 -5.742 12.305 1.00 89.56 122 SER A O 1
ATOM 927 N N . VAL A 1 123 ? -4.726 -4.278 10.616 1.00 91.25 123 VAL A N 1
ATOM 928 C CA . VAL A 1 123 ? -5.711 -3.428 11.300 1.00 91.25 123 VAL A CA 1
ATOM 929 C C . VAL A 1 123 ? -7.032 -4.169 11.496 1.00 91.25 123 VAL A C 1
ATOM 931 O O . VAL A 1 123 ? -7.602 -4.095 12.580 1.00 91.25 123 VAL A O 1
ATOM 934 N N . GLU A 1 124 ? -7.512 -4.897 10.485 1.00 90.88 124 GLU A N 1
ATOM 935 C CA . GLU A 1 124 ? -8.736 -5.703 10.585 1.00 90.88 124 GLU A CA 1
ATOM 936 C C . GLU A 1 124 ? -8.625 -6.788 11.659 1.00 90.88 124 GLU A C 1
ATOM 938 O O . GLU A 1 124 ? -9.544 -6.944 12.465 1.00 90.88 124 GLU A O 1
ATOM 943 N N . VAL A 1 125 ? -7.493 -7.497 11.702 1.00 92.00 125 VAL A N 1
ATOM 944 C CA . VAL A 1 125 ? -7.212 -8.505 12.732 1.00 92.00 125 VAL A CA 1
ATOM 945 C C . VAL A 1 125 ? -7.174 -7.848 14.108 1.00 92.00 125 VAL A C 1
ATOM 947 O O . VAL A 1 125 ? -7.926 -8.258 14.983 1.00 92.00 125 VAL A O 1
ATOM 950 N N . ALA A 1 126 ? -6.405 -6.771 14.288 1.00 89.88 126 ALA A N 1
ATOM 951 C CA . ALA A 1 126 ? -6.328 -6.071 15.570 1.00 89.88 126 ALA A CA 1
ATOM 952 C C . ALA A 1 126 ? -7.706 -5.593 16.063 1.00 89.88 126 ALA A C 1
ATOM 954 O O . ALA A 1 126 ? -8.029 -5.747 17.236 1.00 89.88 126 ALA A O 1
ATOM 955 N N . LEU A 1 127 ? -8.548 -5.063 15.170 1.00 90.00 127 LEU A N 1
ATOM 956 C CA . LEU A 1 127 ? -9.926 -4.662 15.479 1.00 90.00 127 LEU A CA 1
ATOM 957 C C . LEU A 1 127 ? -10.823 -5.840 15.862 1.00 90.00 127 LEU A C 1
ATOM 959 O O . LEU A 1 127 ? -11.756 -5.655 16.642 1.00 90.00 127 LEU A O 1
ATOM 963 N N . LYS A 1 128 ? -10.597 -7.018 15.277 1.00 90.56 128 LYS A N 1
ATOM 964 C CA . LYS A 1 128 ? -11.348 -8.226 15.613 1.00 90.56 128 LYS A CA 1
ATOM 965 C C . LYS A 1 128 ? -10.988 -8.702 17.017 1.00 90.56 128 LYS A C 1
ATOM 967 O O . LYS A 1 128 ? -11.894 -8.851 17.827 1.00 90.56 128 LYS A O 1
ATOM 972 N N . GLU A 1 129 ? -9.698 -8.825 17.314 1.00 89.12 129 GLU A N 1
ATOM 973 C CA . GLU A 1 129 ? -9.207 -9.222 18.640 1.00 89.12 129 GLU A CA 1
ATOM 974 C C . GLU A 1 129 ? -9.655 -8.221 19.717 1.00 89.12 129 GLU A C 1
ATOM 976 O O . GLU A 1 129 ? -10.093 -8.602 20.797 1.00 89.12 129 GLU A O 1
ATOM 981 N N . LEU A 1 130 ? -9.641 -6.918 19.408 1.00 86.19 130 LEU A N 1
ATOM 982 C CA . LEU A 1 130 ? -10.056 -5.882 20.357 1.00 86.19 130 LEU A CA 1
ATOM 983 C C . LEU A 1 130 ? -11.539 -5.975 20.745 1.00 86.19 130 LEU A C 1
ATOM 985 O O . LEU A 1 130 ? -11.904 -5.572 21.845 1.00 86.19 130 LEU A O 1
ATOM 989 N N . LYS A 1 131 ? -12.402 -6.499 19.864 1.00 86.06 131 LYS A N 1
ATOM 990 C CA . LYS A 1 131 ? -13.828 -6.711 20.173 1.00 86.06 131 LYS A CA 1
ATOM 991 C C . LYS A 1 131 ? -14.054 -7.859 21.151 1.00 86.06 131 LYS A C 1
ATOM 993 O O . LYS A 1 131 ? -15.093 -7.884 21.802 1.00 86.06 131 LYS A O 1
ATOM 998 N N . GLU A 1 132 ? -13.120 -8.800 21.231 1.00 84.25 132 GLU A N 1
ATOM 999 C CA . GLU A 1 132 ? -13.200 -9.948 22.138 1.00 84.25 132 GLU A CA 1
ATOM 1000 C C . GLU A 1 132 ? -12.686 -9.604 23.546 1.00 84.25 132 GLU A C 1
ATOM 1002 O O . GLU A 1 132 ? -12.877 -10.378 24.482 1.00 84.25 132 GLU A O 1
ATOM 1007 N N . ILE A 1 133 ? -12.089 -8.419 23.724 1.00 83.75 133 ILE A N 1
ATOM 1008 C CA . ILE A 1 133 ? -11.551 -7.957 25.004 1.00 83.75 133 ILE A CA 1
ATOM 1009 C C . ILE A 1 133 ? -12.615 -7.121 25.745 1.00 83.75 133 ILE A C 1
ATOM 1011 O O . ILE A 1 133 ? -12.984 -6.043 25.277 1.00 83.75 133 ILE A O 1
ATOM 1015 N N . PRO A 1 134 ? -13.095 -7.560 26.926 1.00 75.69 134 PRO A N 1
ATOM 1016 C CA . PRO A 1 134 ? -14.175 -6.883 27.649 1.00 75.69 134 PRO A CA 1
ATOM 1017 C C . PRO A 1 134 ? -13.750 -5.581 28.347 1.00 75.69 134 PRO A C 1
ATOM 1019 O O . PRO A 1 134 ? -14.598 -4.735 28.623 1.00 75.69 134 PRO A O 1
ATOM 1022 N N . PHE A 1 135 ? -12.457 -5.392 28.627 1.00 76.62 135 PHE A N 1
ATOM 1023 C CA . PHE A 1 135 ? -11.937 -4.191 29.283 1.00 76.62 135 PHE A CA 1
ATOM 1024 C C . PHE A 1 135 ? -10.622 -3.758 28.642 1.00 76.62 135 PHE A C 1
ATOM 1026 O O . PHE A 1 135 ? -9.662 -4.524 28.599 1.00 76.62 135 PHE A O 1
ATOM 1033 N N . LEU A 1 136 ? -10.572 -2.511 28.177 1.00 73.31 136 LEU A N 1
ATOM 1034 C CA . LEU A 1 136 ? -9.385 -1.907 27.587 1.00 73.31 136 LEU A CA 1
ATOM 1035 C C . LEU A 1 136 ? -9.000 -0.683 28.419 1.00 73.31 136 LEU A C 1
ATOM 1037 O O . LEU A 1 136 ? -9.731 0.306 28.442 1.00 73.31 136 LEU A O 1
ATOM 1041 N N . SER A 1 137 ? -7.875 -0.764 29.128 1.00 77.38 137 SER A N 1
ATOM 1042 C CA . SER A 1 137 ? -7.323 0.357 29.892 1.00 77.38 137 SER A CA 1
ATOM 1043 C C . SER A 1 137 ? -6.111 0.921 29.160 1.00 77.38 137 SER A C 1
ATOM 1045 O O . SER A 1 137 ? -5.187 0.179 28.829 1.00 77.38 137 SER A O 1
ATOM 1047 N N . PHE A 1 138 ? -6.118 2.228 28.905 1.00 77.69 138 PHE A N 1
ATOM 1048 C CA . PHE A 1 138 ? -4.981 2.945 28.340 1.00 77.69 138 PHE A CA 1
ATOM 1049 C C . PHE A 1 138 ? -4.255 3.667 29.473 1.00 77.69 138 PHE A C 1
ATOM 1051 O O . PHE A 1 138 ? -4.818 4.574 30.083 1.00 77.69 138 PHE A O 1
ATOM 1058 N N . TYR A 1 139 ? -3.014 3.271 29.747 1.00 64.69 139 TYR A N 1
ATOM 1059 C CA . TYR A 1 139 ? -2.111 4.067 30.572 1.00 64.69 139 TYR A CA 1
ATOM 1060 C C . TYR A 1 139 ? -1.404 5.070 29.657 1.00 64.69 139 TYR A C 1
ATOM 1062 O O . TYR A 1 139 ? -0.665 4.669 28.757 1.00 64.69 139 TYR A O 1
ATOM 1070 N N . LEU A 1 140 ? -1.719 6.353 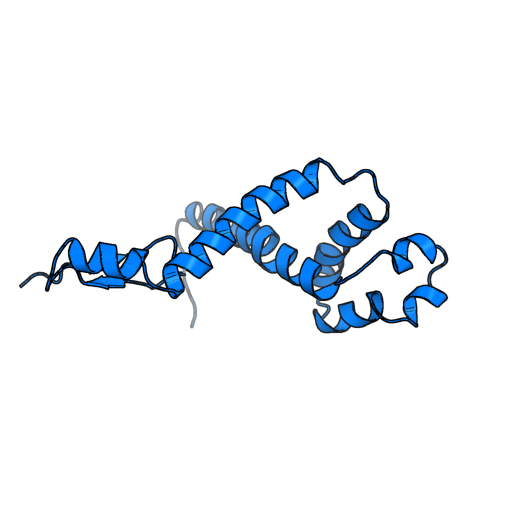29.851 1.00 50.34 140 LEU A N 1
ATOM 1071 C CA . LEU A 1 140 ? -1.036 7.502 29.250 1.00 50.34 140 LEU A CA 1
ATOM 1072 C C . LEU A 1 140 ? 0.094 7.973 30.164 1.00 50.34 140 LEU A C 1
ATOM 1074 O O . LEU A 1 140 ? -0.135 7.989 31.396 1.00 50.34 140 LEU A O 1
#

Foldseek 3Di:
DDFDWDDDPQQPPPDIFGCPPPHVVSVVVVCPDPSNVVSVVVVVVVVVVVVCLVPPPVDPLSVCLVCLLVVCVVVVHDLVVCVVLQDPPVLVVDPPNVSSPPNDPSSVSSVCCCVPPVVVVVVVVVVVVVVVDPDDDDDD

Organism: Lepeophtheirus salmonis (NCBI:txid72036)